Protein AF-A0A6L5FZM0-F1 (afdb_monomer_lite)

Foldseek 3Di:
DDPLVVVLVVLVVVLVVLVVLLVVLCVVLVVQDPHPSNVVSVVVSVVSVVVSVVSVVVCVVSVRD

Sequence (65 aa):
MSEEKYLAIYLNDHLAGSVAGIELAKRAAGNNEGTPVGEFLEQLVVDIDEDRAALEAIMDELGVR

Structure (mmCIF, N/CA/C/O backbone):
data_AF-A0A6L5FZM0-F1
#
_entry.id   AF-A0A6L5FZM0-F1
#
loop_
_atom_site.group_PDB
_atom_site.id
_atom_site.type_symbol
_atom_site.label_atom_id
_atom_site.label_alt_id
_atom_site.label_comp_id
_atom_site.label_asym_id
_atom_site.label_entity_id
_atom_site.label_seq_id
_atom_site.pdbx_PDB_ins_code
_atom_site.Cartn_x
_atom_site.Cartn_y
_atom_site.Cartn_z
_atom_site.occupancy
_atom_site.B_iso_or_equiv
_atom_site.auth_seq_id
_atom_site.auth_comp_id
_atom_site.auth_asym_id
_atom_site.auth_atom_id
_atom_site.pdbx_PDB_model_num
ATOM 1 N N . MET A 1 1 ? 24.855 5.943 -12.492 1.00 60.31 1 MET A N 1
ATOM 2 C CA . MET A 1 1 ? 23.643 5.094 -12.537 1.00 60.31 1 MET A CA 1
ATOM 3 C C . MET A 1 1 ? 22.570 5.912 -13.239 1.00 60.31 1 MET A C 1
ATOM 5 O O . MET A 1 1 ? 22.538 7.105 -12.971 1.00 60.31 1 MET A O 1
ATOM 9 N N . SER A 1 2 ? 21.802 5.347 -14.174 1.00 83.25 2 SER A N 1
ATOM 10 C CA . SER A 1 2 ? 20.755 6.094 -14.894 1.00 83.25 2 SER A CA 1
ATOM 11 C C . SER A 1 2 ? 19.548 6.367 -13.990 1.00 83.25 2 SER A C 1
ATOM 13 O O . SER A 1 2 ? 19.303 5.617 -13.045 1.00 83.25 2 SER A O 1
ATOM 15 N N . GLU A 1 3 ? 18.804 7.434 -14.276 1.00 89.06 3 GLU A N 1
ATOM 16 C CA . GLU A 1 3 ? 17.587 7.821 -13.542 1.00 89.06 3 GLU A CA 1
ATOM 17 C C . GLU A 1 3 ? 16.528 6.706 -13.565 1.00 89.06 3 GLU A C 1
ATOM 19 O O . GLU A 1 3 ? 15.954 6.381 -12.529 1.00 89.06 3 GLU A O 1
ATOM 24 N N . GLU A 1 4 ? 16.382 6.021 -14.702 1.00 91.50 4 GLU A N 1
ATOM 25 C CA . GLU A 1 4 ? 15.513 4.848 -14.884 1.00 91.50 4 GLU A CA 1
ATOM 26 C C . GLU A 1 4 ? 15.786 3.736 -13.859 1.00 91.50 4 GLU A C 1
ATOM 28 O O . GLU A 1 4 ? 14.858 3.130 -13.327 1.00 91.50 4 GLU A O 1
ATOM 33 N N . LYS A 1 5 ? 17.060 3.491 -13.515 1.00 93.50 5 LYS A N 1
ATOM 34 C CA . LYS A 1 5 ? 17.424 2.469 -12.524 1.00 93.50 5 LYS A CA 1
ATOM 35 C C . LYS A 1 5 ? 16.943 2.844 -11.123 1.00 93.50 5 LYS A C 1
ATOM 37 O O . LYS A 1 5 ? 16.511 1.970 -10.378 1.00 93.50 5 LYS A O 1
ATOM 42 N N . TYR A 1 6 ? 17.060 4.115 -10.741 1.00 96.44 6 TYR A N 1
ATOM 43 C CA . TYR A 1 6 ? 16.598 4.571 -9.429 1.00 96.44 6 TYR A CA 1
ATOM 44 C C . TYR A 1 6 ? 15.076 4.574 -9.342 1.00 96.44 6 TYR A C 1
ATOM 46 O O . TYR A 1 6 ? 14.539 4.179 -8.311 1.00 96.44 6 TYR A O 1
ATOM 54 N N . LEU A 1 7 ? 14.396 4.946 -10.429 1.00 96.44 7 LEU A N 1
ATOM 55 C CA . LEU A 1 7 ? 12.944 4.856 -10.513 1.00 96.44 7 LEU A CA 1
ATOM 56 C C . LEU A 1 7 ? 12.467 3.405 -10.356 1.00 96.44 7 LEU A C 1
ATOM 58 O O . LEU A 1 7 ? 11.595 3.145 -9.538 1.00 96.44 7 LEU A O 1
ATOM 62 N N . ALA A 1 8 ? 13.086 2.452 -11.058 1.00 96.44 8 ALA A N 1
ATOM 63 C CA . ALA A 1 8 ? 12.736 1.036 -10.941 1.00 96.44 8 ALA A CA 1
ATOM 64 C C . ALA A 1 8 ? 12.914 0.486 -9.513 1.00 96.44 8 ALA A C 1
ATOM 66 O O . ALA A 1 8 ? 12.078 -0.285 -9.045 1.00 96.44 8 ALA A O 1
ATOM 67 N N . ILE A 1 9 ? 13.982 0.893 -8.812 1.00 97.38 9 ILE A N 1
ATOM 68 C CA . ILE A 1 9 ? 14.201 0.535 -7.400 1.00 97.38 9 ILE A CA 1
ATOM 69 C C . ILE A 1 9 ? 13.100 1.138 -6.526 1.00 97.38 9 ILE A C 1
ATOM 71 O O . ILE A 1 9 ? 12.484 0.421 -5.749 1.00 97.38 9 ILE A O 1
ATOM 75 N N . TYR A 1 10 ? 12.814 2.431 -6.692 1.00 97.19 10 TYR A N 1
ATOM 76 C CA . TYR A 1 10 ? 11.784 3.116 -5.914 1.00 97.19 10 TYR A CA 1
ATOM 77 C C . TYR A 1 10 ? 10.400 2.478 -6.085 1.00 97.19 10 TYR A C 1
ATOM 79 O O . TYR A 1 10 ? 9.708 2.262 -5.095 1.00 97.19 10 TYR A O 1
ATOM 87 N N . LEU A 1 11 ? 10.006 2.150 -7.319 1.00 97.69 11 LEU A N 1
ATOM 88 C CA . LEU A 1 11 ? 8.710 1.527 -7.598 1.00 97.69 11 LEU A CA 1
ATOM 89 C C . LEU A 1 11 ? 8.603 0.136 -6.961 1.00 97.69 11 LEU A C 1
ATOM 91 O O . LEU A 1 11 ? 7.594 -0.168 -6.332 1.00 97.69 11 LEU A O 1
ATOM 95 N N . ASN A 1 12 ? 9.664 -0.669 -7.042 1.00 97.94 12 ASN A N 1
ATOM 96 C CA . ASN A 1 12 ? 9.724 -1.971 -6.378 1.00 97.94 12 ASN A CA 1
ATOM 97 C C . ASN A 1 12 ? 9.652 -1.856 -4.847 1.00 97.94 12 ASN A C 1
ATOM 99 O O . ASN A 1 12 ? 8.896 -2.584 -4.200 1.00 97.94 12 ASN A O 1
ATOM 103 N N . ASP A 1 13 ? 10.400 -0.918 -4.265 1.00 97.75 13 ASP A N 1
ATOM 104 C CA . ASP A 1 13 ? 10.365 -0.657 -2.826 1.00 97.75 13 ASP A CA 1
ATOM 105 C C . ASP A 1 13 ? 8.972 -0.180 -2.387 1.00 97.75 13 ASP A C 1
ATOM 107 O O . ASP A 1 13 ? 8.471 -0.582 -1.334 1.00 97.75 13 ASP A O 1
ATOM 111 N N . HIS A 1 14 ? 8.311 0.641 -3.207 1.00 97.25 14 HIS A N 1
ATOM 112 C CA . HIS A 1 14 ? 6.960 1.115 -2.938 1.00 97.25 14 HIS A CA 1
ATOM 113 C C . HIS A 1 14 ? 5.929 -0.017 -3.023 1.00 97.25 14 HIS A C 1
ATOM 115 O O . HIS A 1 14 ? 5.091 -0.138 -2.127 1.00 97.25 14 HIS A O 1
ATOM 121 N N . LEU A 1 15 ? 6.044 -0.904 -4.018 1.00 98.00 15 LEU A N 1
ATOM 122 C CA . LEU A 1 15 ? 5.200 -2.092 -4.141 1.00 98.00 15 LEU A CA 1
ATOM 123 C C . LEU A 1 15 ? 5.345 -2.994 -2.909 1.00 98.00 15 LEU A C 1
ATOM 125 O O . LEU A 1 15 ? 4.345 -3.346 -2.282 1.00 98.00 15 LEU A O 1
ATOM 129 N N . ALA A 1 16 ? 6.576 -3.296 -2.490 1.00 97.94 16 ALA A N 1
ATOM 130 C CA . ALA A 1 16 ? 6.829 -4.063 -1.270 1.00 97.94 16 ALA A CA 1
ATOM 131 C C . ALA A 1 16 ? 6.251 -3.372 -0.019 1.00 97.94 16 ALA A C 1
ATOM 133 O O . ALA A 1 16 ? 5.660 -4.026 0.846 1.00 97.94 16 ALA A O 1
ATOM 134 N N . GLY A 1 17 ? 6.380 -2.045 0.056 1.00 98.00 17 GLY A N 1
ATOM 135 C CA . GLY A 1 17 ? 5.799 -1.222 1.112 1.00 98.00 17 GLY A CA 1
ATOM 136 C C . GLY A 1 17 ? 4.272 -1.301 1.166 1.00 98.00 17 GLY A C 1
ATOM 137 O O . GLY A 1 17 ? 3.721 -1.438 2.258 1.00 98.00 17 GLY A O 1
ATOM 138 N N . SER A 1 18 ? 3.591 -1.278 0.016 1.00 97.88 18 SER A N 1
ATOM 139 C CA . SER A 1 18 ? 2.126 -1.375 -0.064 1.00 97.88 18 SER A CA 1
ATOM 140 C C . SER A 1 18 ? 1.612 -2.714 0.478 1.00 97.88 18 SER A C 1
ATOM 142 O O . SER A 1 18 ? 0.722 -2.737 1.327 1.00 97.88 18 SER A O 1
ATOM 144 N N . VAL A 1 19 ? 2.252 -3.829 0.103 1.00 97.44 19 VAL A N 1
ATOM 145 C CA . VAL A 1 19 ? 1.912 -5.174 0.596 1.00 97.44 19 VAL A CA 1
ATOM 146 C C . VAL A 1 19 ? 2.102 -5.260 2.111 1.00 97.44 19 VAL A C 1
ATOM 148 O O . VAL A 1 19 ? 1.217 -5.725 2.831 1.00 97.44 19 VAL A O 1
ATOM 151 N N . ALA A 1 20 ? 3.239 -4.774 2.618 1.00 98.12 20 ALA A N 1
ATOM 152 C CA . ALA A 1 20 ? 3.503 -4.751 4.053 1.00 98.12 20 ALA A CA 1
ATOM 153 C C . ALA A 1 20 ? 2.504 -3.858 4.813 1.00 98.12 20 ALA A C 1
ATOM 155 O O . ALA A 1 20 ? 2.067 -4.215 5.910 1.00 98.12 20 ALA A O 1
ATOM 156 N N . GLY A 1 21 ? 2.129 -2.718 4.225 1.00 98.12 21 GLY A N 1
ATOM 157 C CA . GLY A 1 21 ? 1.140 -1.787 4.760 1.00 98.12 21 GLY A CA 1
ATOM 158 C C . GLY A 1 21 ? -0.245 -2.415 4.883 1.00 98.12 21 GLY A C 1
ATOM 159 O O . GLY A 1 21 ? -0.843 -2.337 5.954 1.00 98.12 21 GLY A O 1
ATOM 160 N N . ILE A 1 22 ? -0.711 -3.109 3.840 1.00 98.56 22 ILE A N 1
ATOM 161 C CA . ILE A 1 22 ? -1.995 -3.826 3.841 1.00 98.56 22 ILE A CA 1
ATOM 162 C C . ILE A 1 22 ? -2.035 -4.873 4.956 1.00 98.56 22 ILE A C 1
ATOM 164 O O . ILE A 1 22 ? -2.976 -4.900 5.748 1.00 98.56 22 ILE A O 1
ATOM 168 N N . GLU A 1 23 ? -1.017 -5.727 5.061 1.00 98.44 23 GLU A N 1
ATOM 169 C CA . GLU A 1 23 ? -1.002 -6.789 6.074 1.00 98.44 23 GLU A CA 1
ATOM 170 C C . GLU A 1 23 ? -0.920 -6.227 7.502 1.00 98.44 23 GLU A C 1
ATOM 172 O O . GLU A 1 23 ? -1.562 -6.739 8.427 1.00 98.44 23 GLU A O 1
ATOM 177 N N . LEU A 1 24 ? -0.185 -5.127 7.694 1.00 98.56 24 LEU A N 1
ATOM 178 C CA . LEU A 1 24 ? -0.165 -4.405 8.962 1.00 98.56 24 LEU A CA 1
ATOM 179 C C . LEU A 1 24 ? -1.539 -3.809 9.296 1.00 98.56 24 LEU A C 1
ATOM 181 O O . LEU A 1 24 ? -1.993 -3.960 10.433 1.00 98.56 24 LEU A O 1
ATOM 185 N N . ALA A 1 25 ? -2.189 -3.159 8.330 1.00 98.56 25 ALA A N 1
ATOM 186 C CA . ALA A 1 25 ? -3.496 -2.539 8.503 1.00 98.56 25 ALA A CA 1
ATOM 187 C C . ALA A 1 25 ? -4.572 -3.587 8.815 1.00 98.56 25 ALA A C 1
ATOM 189 O O . ALA A 1 25 ? -5.286 -3.422 9.799 1.00 98.56 25 ALA A O 1
ATOM 190 N N . LYS A 1 26 ? -4.602 -4.724 8.103 1.00 98.56 26 LYS A N 1
ATOM 191 C CA . LYS A 1 26 ? -5.491 -5.864 8.403 1.00 98.56 26 LYS A CA 1
ATOM 192 C C . LYS A 1 26 ? -5.311 -6.377 9.830 1.00 98.56 26 LYS A C 1
ATOM 194 O O . LYS A 1 26 ? -6.283 -6.550 10.564 1.00 98.56 26 LYS A O 1
ATOM 199 N N . ARG A 1 27 ? -4.063 -6.60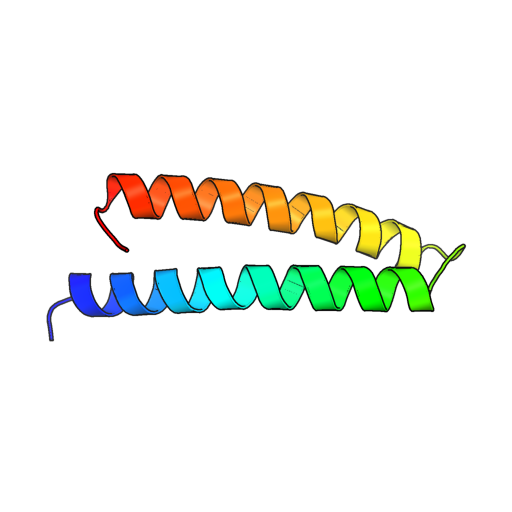5 10.257 1.00 98.62 27 ARG A N 1
ATOM 200 C CA . ARG A 1 27 ? -3.775 -7.064 11.626 1.00 98.62 27 ARG A CA 1
ATOM 201 C C . ARG A 1 27 ? -4.211 -6.032 12.664 1.00 98.62 27 ARG A C 1
ATOM 203 O O . ARG A 1 27 ? -4.740 -6.392 13.712 1.00 98.62 27 ARG A O 1
ATOM 210 N N . ALA A 1 28 ? -3.952 -4.755 12.399 1.00 98.62 28 ALA A N 1
ATOM 211 C CA . ALA A 1 28 ? -4.341 -3.674 13.289 1.00 98.62 28 ALA A CA 1
ATOM 212 C C . ALA A 1 28 ? -5.870 -3.517 13.354 1.00 98.62 28 ALA A C 1
ATOM 214 O O . ALA A 1 28 ? -6.384 -3.322 14.451 1.00 98.62 28 ALA A O 1
ATOM 215 N N . ALA A 1 29 ? -6.583 -3.673 12.236 1.00 98.62 29 ALA A N 1
ATOM 216 C CA . ALA A 1 29 ? -8.042 -3.663 12.177 1.00 98.62 29 ALA A CA 1
ATOM 217 C C . ALA A 1 29 ? -8.634 -4.762 13.067 1.00 98.62 29 ALA A C 1
ATOM 219 O O . ALA A 1 29 ? -9.413 -4.459 13.965 1.00 98.62 29 ALA A O 1
ATOM 220 N N . GLY A 1 30 ? -8.161 -6.008 12.925 1.00 98.38 30 GLY A N 1
ATOM 221 C CA . GLY A 1 30 ? -8.611 -7.124 13.767 1.00 98.38 30 GLY A CA 1
ATOM 222 C C . GLY A 1 30 ? -8.330 -6.924 15.262 1.00 98.38 30 GLY A C 1
ATOM 223 O O . GLY A 1 30 ? -9.141 -7.286 16.106 1.00 98.38 30 GLY A O 1
ATOM 224 N N . ASN A 1 31 ? -7.216 -6.274 15.617 1.00 98.62 31 ASN A N 1
ATOM 225 C CA . ASN A 1 31 ? -6.914 -5.928 17.013 1.00 98.62 31 ASN A CA 1
ATOM 226 C C . ASN A 1 31 ? -7.779 -4.776 17.567 1.00 98.62 31 ASN A C 1
ATOM 228 O O . ASN A 1 31 ? -7.755 -4.533 18.773 1.00 98.62 31 ASN A O 1
ATOM 232 N N . ASN A 1 32 ? -8.493 -4.048 16.705 1.00 98.44 32 ASN A N 1
ATOM 233 C CA . ASN A 1 32 ? -9.334 -2.897 17.042 1.00 98.44 32 ASN A CA 1
ATOM 234 C C . ASN A 1 32 ? -10.797 -3.109 16.599 1.00 98.44 32 ASN A C 1
ATOM 236 O O . ASN A 1 32 ? -11.516 -2.135 16.363 1.00 98.44 32 ASN A O 1
ATOM 240 N N . GLU A 1 33 ? -11.237 -4.364 16.481 1.00 98.00 33 GLU A N 1
ATOM 241 C CA . GLU A 1 33 ? -12.580 -4.731 16.023 1.00 98.00 33 GLU A CA 1
ATOM 242 C C . GLU A 1 33 ? -13.682 -4.038 16.848 1.00 98.00 33 GLU A C 1
ATOM 244 O O . GLU A 1 33 ? -13.608 -3.941 18.076 1.00 98.00 33 GLU A O 1
ATOM 249 N N . GLY A 1 34 ? -14.709 -3.526 16.162 1.00 97.94 34 GLY A N 1
ATOM 250 C CA . GLY A 1 34 ? -15.835 -2.820 16.784 1.00 97.94 34 GLY A CA 1
ATOM 251 C C . GLY A 1 34 ? -15.506 -1.415 17.303 1.00 97.94 34 GLY A C 1
ATOM 252 O O . GLY A 1 34 ? -16.311 -0.823 18.024 1.00 97.94 34 GLY A O 1
ATOM 253 N N . THR A 1 35 ? -14.335 -0.873 16.962 1.00 98.69 35 THR A N 1
ATOM 254 C CA . THR A 1 35 ? -13.954 0.510 17.278 1.00 98.69 35 THR A CA 1
ATOM 255 C C . THR A 1 35 ? -13.864 1.359 16.005 1.00 98.69 35 THR A C 1
ATOM 257 O O . THR A 1 35 ? -13.563 0.820 14.939 1.00 98.69 35 THR A O 1
ATOM 260 N N . PRO A 1 36 ? -13.998 2.697 16.101 1.00 98.56 36 PRO A N 1
ATOM 261 C CA . PRO A 1 36 ? -13.820 3.582 14.944 1.00 98.56 36 PRO A CA 1
ATOM 262 C C . PRO A 1 36 ? -12.439 3.477 14.279 1.00 98.56 36 PRO A C 1
ATOM 264 O O . PRO A 1 36 ? -12.292 3.744 13.091 1.00 98.56 36 PRO A O 1
ATOM 267 N N . VAL A 1 37 ? -11.407 3.092 15.041 1.00 98.50 37 VAL A N 1
ATOM 268 C CA . VAL A 1 37 ? -10.060 2.863 14.496 1.00 98.50 37 VAL A CA 1
ATOM 269 C C . VAL A 1 37 ? -10.029 1.590 13.652 1.00 98.50 37 VAL A C 1
ATOM 271 O O . VAL A 1 37 ? -9.378 1.582 12.614 1.00 98.50 37 VAL A O 1
ATOM 274 N N . GLY A 1 38 ? -10.738 0.537 14.070 1.00 98.69 38 GLY A N 1
ATOM 275 C CA . GLY A 1 38 ? -10.887 -0.693 13.291 1.00 98.69 38 GLY A CA 1
ATOM 276 C C . GLY A 1 38 ? -11.558 -0.429 11.944 1.00 98.69 38 GLY A C 1
ATOM 277 O O . GLY A 1 38 ? -10.980 -0.757 10.915 1.00 98.69 38 GLY A O 1
ATOM 278 N N . GLU A 1 39 ? -12.698 0.267 11.951 1.00 98.56 39 GLU A N 1
ATOM 279 C CA . GLU A 1 39 ? -13.429 0.652 10.729 1.00 98.56 39 GLU A CA 1
ATOM 280 C C . GLU A 1 39 ? -12.564 1.501 9.782 1.00 98.56 39 GLU A C 1
ATOM 282 O O . GLU A 1 39 ? -12.520 1.262 8.576 1.00 98.56 39 GLU A O 1
ATOM 287 N N . PHE A 1 40 ? -11.815 2.467 10.326 1.00 98.69 40 PHE A N 1
ATOM 288 C CA . PHE A 1 40 ? -10.867 3.256 9.538 1.00 98.69 40 PHE A CA 1
ATOM 289 C C . PHE A 1 40 ? -9.772 2.387 8.903 1.00 98.69 40 PHE A C 1
ATOM 291 O O . PHE A 1 40 ? -9.428 2.582 7.741 1.00 98.69 40 PHE A O 1
ATOM 298 N N . LEU A 1 41 ? -9.211 1.434 9.651 1.00 98.81 41 LEU A N 1
ATOM 299 C CA . LEU A 1 41 ? -8.152 0.555 9.154 1.00 98.81 41 LEU A CA 1
ATOM 300 C C . LEU A 1 41 ? -8.662 -0.428 8.093 1.00 98.81 41 LEU A C 1
ATOM 302 O O . LEU A 1 41 ? -7.917 -0.743 7.170 1.00 98.81 41 LEU A O 1
ATOM 306 N N . GLU A 1 42 ? -9.909 -0.890 8.196 1.00 98.56 42 GLU A N 1
ATOM 307 C CA . GLU A 1 42 ? -10.556 -1.693 7.152 1.00 98.56 42 GLU A CA 1
ATOM 308 C C . GLU A 1 42 ? -10.693 -0.904 5.850 1.00 98.56 42 GLU A C 1
ATOM 310 O O . GLU A 1 42 ? -10.342 -1.418 4.789 1.00 98.56 42 GLU A O 1
ATOM 315 N N . GLN A 1 43 ? -11.118 0.361 5.929 1.00 98.62 43 GLN A N 1
ATOM 316 C CA . GLN A 1 43 ? -11.165 1.231 4.755 1.00 98.62 43 GLN A CA 1
ATOM 317 C C . GLN A 1 43 ? -9.764 1.496 4.193 1.00 98.62 43 GLN A C 1
ATOM 319 O O . GLN A 1 43 ? -9.551 1.389 2.991 1.00 98.62 43 GLN A O 1
ATOM 324 N N . LEU A 1 44 ? -8.780 1.742 5.061 1.00 98.50 44 LEU A N 1
ATOM 325 C CA . LEU A 1 44 ? -7.395 1.964 4.651 1.00 98.50 44 LEU A CA 1
ATOM 326 C C . LEU A 1 44 ? -6.811 0.769 3.879 1.00 98.50 44 LEU A C 1
ATOM 328 O O . LEU A 1 44 ? -5.992 0.960 2.985 1.00 98.50 44 LEU A O 1
ATOM 332 N N . VAL A 1 45 ? -7.212 -0.466 4.201 1.00 98.75 45 VAL A N 1
ATOM 333 C CA . VAL A 1 45 ? -6.806 -1.651 3.427 1.00 98.75 45 VAL A CA 1
ATOM 334 C C . VAL A 1 45 ? -7.301 -1.566 1.986 1.00 98.75 45 VAL A C 1
ATOM 336 O O . VAL A 1 45 ? -6.541 -1.904 1.083 1.00 98.75 45 VAL A O 1
ATOM 339 N N . VAL A 1 46 ? -8.544 -1.125 1.776 1.00 98.56 46 VAL A N 1
ATOM 340 C CA . VAL A 1 46 ? -9.120 -0.947 0.436 1.00 98.56 46 VAL A CA 1
ATOM 341 C C . VAL A 1 46 ? -8.375 0.154 -0.310 1.00 98.56 46 VAL A C 1
ATOM 343 O O . VAL A 1 46 ? -7.909 -0.084 -1.419 1.00 98.56 46 VAL A O 1
ATOM 346 N N . ASP A 1 47 ? -8.176 1.305 0.332 1.00 98.56 47 ASP A N 1
ATOM 347 C CA . ASP A 1 47 ? -7.504 2.456 -0.278 1.00 98.56 47 ASP A CA 1
ATOM 348 C C . AS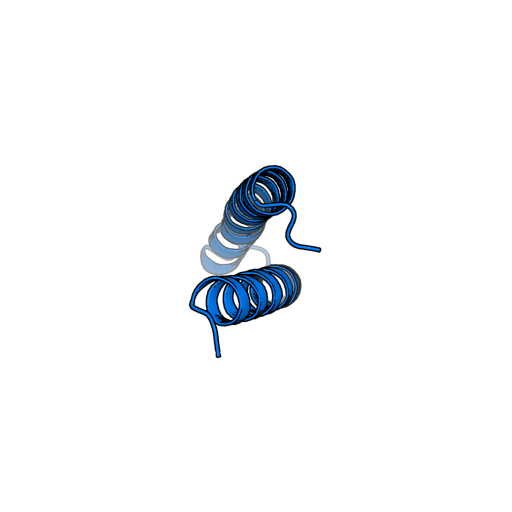P A 1 47 ? -6.070 2.100 -0.727 1.00 98.56 47 ASP A C 1
ATOM 350 O O . ASP A 1 47 ? -5.670 2.390 -1.854 1.00 98.56 47 ASP A O 1
ATOM 354 N N . ILE A 1 48 ? -5.298 1.399 0.118 1.00 98.25 48 ILE A N 1
ATOM 355 C CA . ILE A 1 48 ? -3.933 0.974 -0.240 1.00 98.25 48 ILE A CA 1
ATOM 356 C C . ILE A 1 48 ? -3.950 -0.091 -1.345 1.00 98.25 48 ILE A C 1
ATOM 358 O O . ILE A 1 48 ? -3.031 -0.128 -2.162 1.00 98.25 48 ILE A O 1
ATOM 362 N N . ASP A 1 49 ? -4.948 -0.977 -1.383 1.00 98.44 49 ASP A N 1
ATOM 363 C CA . ASP A 1 49 ? -5.039 -1.994 -2.437 1.00 98.44 49 ASP A CA 1
ATOM 364 C C . ASP A 1 49 ? -5.375 -1.381 -3.804 1.00 98.44 49 ASP A C 1
ATOM 366 O O . ASP A 1 49 ? -4.803 -1.790 -4.817 1.00 98.44 49 ASP A O 1
ATOM 370 N N . GLU A 1 50 ? -6.226 -0.352 -3.834 1.00 98.50 50 GLU A N 1
ATOM 371 C CA . GLU A 1 50 ? -6.500 0.439 -5.039 1.00 98.50 50 GLU A CA 1
ATOM 372 C C . GLU A 1 50 ? -5.242 1.178 -5.523 1.00 98.50 50 GLU A C 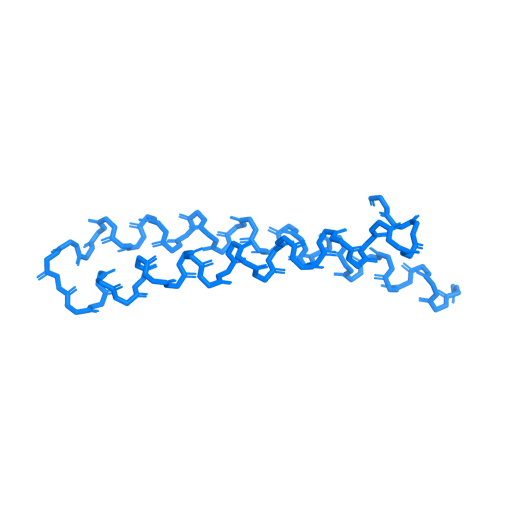1
ATOM 374 O O . GLU A 1 50 ? -4.885 1.085 -6.703 1.00 98.50 50 GLU A O 1
ATOM 379 N N . ASP A 1 51 ? -4.514 1.831 -4.612 1.00 98.12 51 ASP A N 1
ATOM 380 C CA . ASP A 1 51 ? -3.237 2.486 -4.921 1.00 98.12 51 ASP A CA 1
ATOM 381 C C . ASP A 1 51 ? -2.185 1.481 -5.422 1.00 98.12 51 ASP A C 1
ATOM 383 O O . ASP A 1 51 ? -1.454 1.757 -6.378 1.00 98.12 51 ASP A O 1
ATOM 387 N N . ARG A 1 52 ? -2.123 0.284 -4.822 1.00 97.94 52 ARG A N 1
ATOM 388 C CA . ARG A 1 52 ? -1.233 -0.804 -5.252 1.00 97.94 52 ARG A CA 1
ATOM 389 C C . ARG A 1 52 ? -1.556 -1.256 -6.673 1.00 97.94 52 ARG A C 1
ATOM 391 O O . ARG A 1 52 ? -0.639 -1.415 -7.474 1.00 97.94 52 ARG A O 1
ATOM 398 N N . ALA A 1 53 ? -2.833 -1.436 -7.004 1.00 98.12 53 ALA A N 1
ATOM 399 C CA . ALA A 1 53 ? -3.246 -1.814 -8.354 1.00 98.12 53 ALA A CA 1
ATOM 400 C C . ALA A 1 53 ? -2.894 -0.725 -9.386 1.00 98.12 53 ALA A C 1
ATOM 402 O O . ALA A 1 53 ? -2.442 -1.032 -10.492 1.00 98.12 53 ALA A O 1
ATOM 403 N N . ALA A 1 54 ? -3.045 0.553 -9.022 1.00 98.19 54 ALA A N 1
ATOM 404 C CA . ALA A 1 54 ? -2.618 1.667 -9.865 1.00 98.19 54 ALA A CA 1
ATOM 405 C C . ALA A 1 54 ? -1.091 1.689 -10.066 1.00 98.19 54 ALA A C 1
ATOM 407 O O . ALA A 1 54 ? -0.618 1.909 -11.183 1.00 98.19 54 ALA A O 1
ATOM 408 N N . LEU A 1 55 ? -0.317 1.418 -9.011 1.00 97.94 55 LEU A N 1
ATOM 409 C CA . LEU A 1 55 ? 1.139 1.297 -9.081 1.00 97.94 55 LEU A CA 1
ATOM 410 C C . LEU A 1 55 ? 1.575 0.163 -10.017 1.00 97.94 55 LEU A C 1
ATOM 412 O O . LEU A 1 55 ? 2.454 0.380 -10.848 1.00 97.94 55 LEU A O 1
ATOM 416 N N . GLU A 1 56 ? 0.956 -1.014 -9.913 1.00 98.12 56 GLU A N 1
ATOM 417 C CA . GLU A 1 56 ? 1.237 -2.159 -10.791 1.00 98.12 56 GLU A CA 1
ATOM 418 C C . GLU A 1 56 ? 1.002 -1.797 -12.266 1.00 98.12 56 GLU A C 1
ATOM 420 O O . GLU A 1 56 ? 1.875 -2.026 -13.101 1.00 98.12 56 GLU A O 1
ATOM 425 N N . ALA A 1 57 ? -0.105 -1.114 -12.579 1.00 98.25 57 ALA A N 1
ATOM 426 C CA . ALA A 1 57 ? -0.383 -0.645 -13.938 1.00 98.25 57 ALA A CA 1
ATOM 427 C C . ALA A 1 57 ? 0.658 0.370 -14.456 1.00 98.25 57 ALA A C 1
ATOM 429 O O . ALA A 1 57 ? 1.024 0.347 -15.632 1.00 98.25 57 ALA A O 1
ATOM 430 N N . ILE A 1 58 ? 1.160 1.257 -13.588 1.00 97.38 58 ILE A N 1
ATOM 431 C CA . ILE A 1 58 ? 2.236 2.199 -13.936 1.00 97.38 58 ILE A CA 1
ATOM 432 C C . ILE A 1 58 ? 3.548 1.450 -14.195 1.00 97.38 58 ILE A C 1
ATOM 434 O O . ILE A 1 58 ? 4.260 1.771 -15.146 1.00 97.38 58 ILE A O 1
ATOM 438 N N . MET A 1 59 ? 3.884 0.466 -13.360 1.00 97.75 59 MET A N 1
ATOM 439 C CA . MET A 1 59 ? 5.092 -0.344 -13.527 1.00 97.75 59 MET A CA 1
ATOM 440 C C . MET A 1 59 ? 5.062 -1.122 -14.845 1.00 97.75 59 MET A C 1
ATOM 442 O O . MET A 1 59 ? 6.067 -1.119 -15.560 1.00 97.75 59 MET A O 1
ATOM 446 N N . ASP A 1 60 ? 3.908 -1.690 -15.201 1.00 98.00 60 ASP A N 1
ATOM 447 C CA . ASP A 1 60 ? 3.697 -2.384 -16.473 1.00 98.00 60 ASP A CA 1
ATOM 448 C C . ASP A 1 60 ? 3.933 -1.459 -17.681 1.00 98.00 60 ASP A C 1
ATOM 450 O O . ASP A 1 60 ? 4.680 -1.821 -18.593 1.00 98.00 60 ASP A O 1
ATOM 454 N N . GLU A 1 61 ? 3.373 -0.242 -17.674 1.00 97.50 61 GLU A N 1
ATOM 455 C CA . GLU A 1 61 ? 3.570 0.750 -18.749 1.00 97.50 61 GLU A CA 1
ATOM 456 C C . GLU A 1 61 ? 5.038 1.201 -18.865 1.00 97.50 61 GLU A C 1
ATOM 458 O O . GLU A 1 61 ? 5.548 1.444 -19.959 1.00 97.50 61 GLU A O 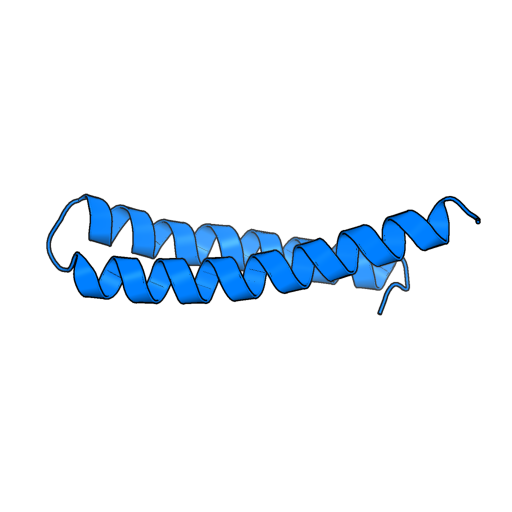1
ATOM 463 N N . LEU A 1 62 ? 5.749 1.279 -17.738 1.00 95.75 62 LEU A N 1
ATOM 464 C CA . LEU A 1 62 ? 7.167 1.642 -17.695 1.00 95.75 62 LEU A CA 1
ATOM 465 C C . LEU A 1 62 ? 8.110 0.460 -17.986 1.00 95.75 62 LEU A C 1
ATOM 467 O O . LEU A 1 62 ? 9.326 0.656 -18.052 1.00 95.75 62 LEU A O 1
ATOM 471 N N . GLY A 1 63 ? 7.587 -0.761 -18.146 1.00 95.69 63 GLY A N 1
ATOM 472 C CA . GLY A 1 63 ? 8.389 -1.975 -18.325 1.00 95.69 63 GLY A CA 1
ATOM 473 C C . GLY A 1 63 ? 9.247 -2.331 -17.104 1.00 95.69 63 GLY A C 1
ATOM 474 O O . GLY A 1 63 ? 10.295 -2.969 -17.246 1.00 95.69 63 GLY A O 1
ATOM 475 N N . VAL A 1 64 ? 8.831 -1.898 -15.912 1.00 93.38 64 VAL A N 1
ATOM 476 C CA . VAL A 1 64 ? 9.480 -2.205 -14.633 1.00 93.38 64 VAL A CA 1
ATOM 477 C C . VAL A 1 64 ? 8.877 -3.492 -14.080 1.00 93.38 64 VAL A C 1
ATOM 479 O O .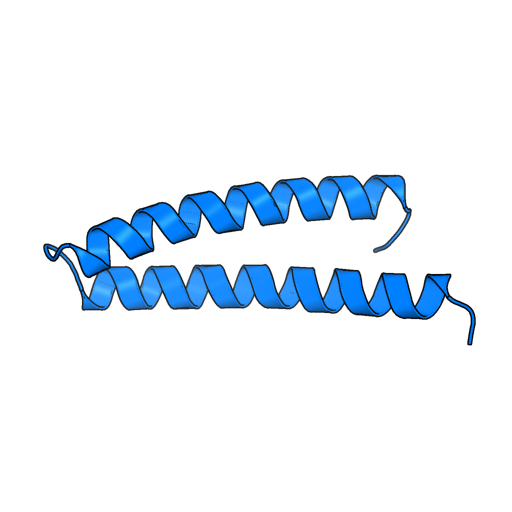 VAL A 1 64 ? 7.665 -3.666 -14.081 1.00 93.38 64 VAL A O 1
ATOM 482 N N . ARG A 1 65 ? 9.740 -4.401 -13.626 1.00 78.25 65 ARG A N 1
ATOM 483 C CA . ARG A 1 65 ? 9.369 -5.726 -13.122 1.00 78.25 65 ARG A CA 1
ATOM 484 C C . ARG A 1 65 ? 9.618 -5.853 -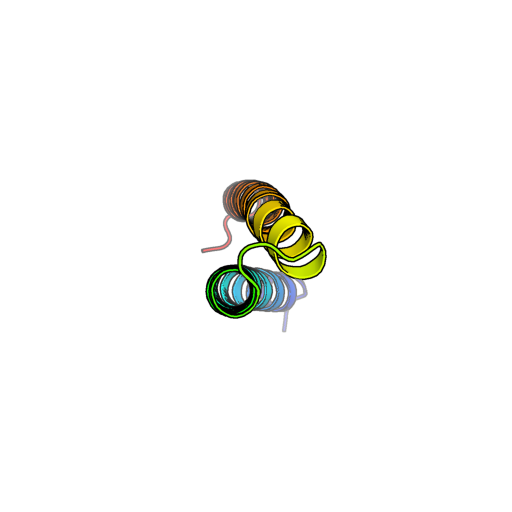11.631 1.00 78.25 65 ARG A C 1
ATOM 486 O O . ARG A 1 65 ? 10.526 -5.133 -11.145 1.00 78.25 65 ARG A O 1
#

Secondary structure (DSSP, 8-state):
--HHHHHHHHHHHHHHHHHHHHHHHHHHHHHTTTSHHHHHHHHHHHHHHHHHHHHHHHHHHTT--

pLDDT: mean 96.54, std 5.66, range [60.31, 98.81]

Radius of gyration: 14.74 Å; chains: 1; bounding box: 40×15×36 Å